Protein AF-A0A524GW07-F1 (afdb_monomer)

Mean predicted aligned error: 3.17 Å

Radius of gyration: 12.27 Å; Cα contacts (8 Å, |Δi|>4): 34; chains: 1; bounding box: 27×24×26 Å

Foldseek 3Di:
DDDPVRVVVLVVQLVVCVVVVNVVSVCVPDDQQDWDADPVRDIDTGPD

Nearest PDB structures (foldseek):
  2r4i-assembly1_B  TM=7.960E-01  e=1.061E-01  Cytophaga hutchinsonii ATCC 33406
  3i0y-assembly1_B  TM=8.322E-01  e=2.337E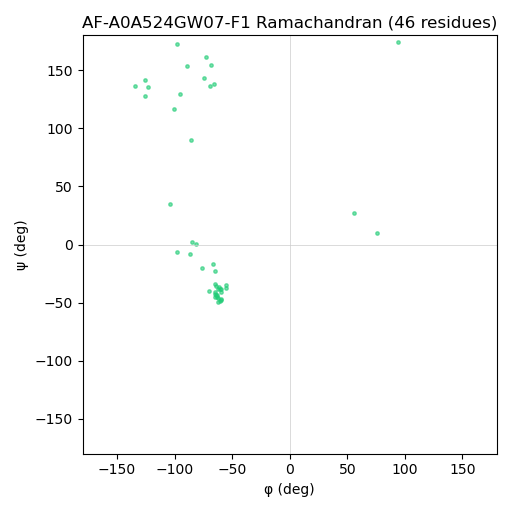-01  Xanthomonas campestris pv. campestris
  3f8h-assembly1_B  TM=7.627E-01  e=2.898E-01  Ruegeria sp. TM1040
  6u52-assembly1_D  TM=5.434E-01  e=2.882E+00  Sudan virus - Boniface, Sudan,1976
  6u55-assembly1_B  TM=5.376E-01  e=3.575E+00  Sudan virus - Boniface, Su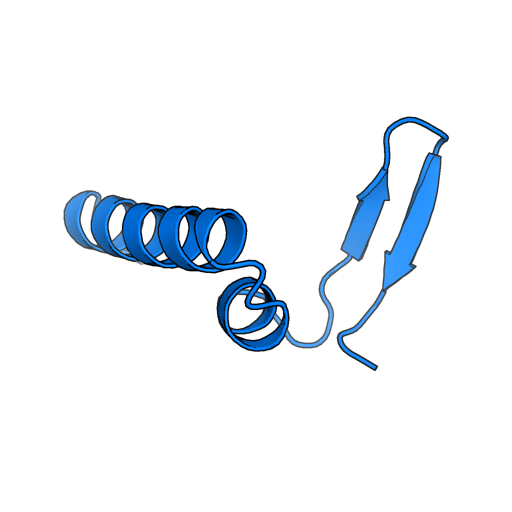dan,1976

pLDDT: mean 94.66, std 3.73, range [80.38, 98.06]

Sequence (48 aa):
MFTRQEIKKALRKWNRAWDDHDIEGVMELFHDDILFENWTGGKAQGKE

Structure (mmCIF, N/CA/C/O backbone):
data_AF-A0A524GW07-F1
#
_entry.id   AF-A0A524GW07-F1
#
loop_
_atom_site.group_PDB
_atom_site.id
_atom_site.type_symbol
_atom_site.label_atom_id
_atom_site.label_alt_id
_atom_site.label_comp_id
_atom_site.label_asym_id
_atom_site.label_entity_id
_atom_site.label_seq_id
_atom_site.pdbx_PDB_ins_code
_atom_site.Cartn_x
_atom_site.Cartn_y
_atom_site.Cartn_z
_atom_site.occupancy
_atom_site.B_iso_or_equiv
_atom_site.auth_seq_id
_atom_site.auth_comp_id
_atom_site.auth_asym_id
_atom_site.auth_atom_id
_atom_site.pdbx_PDB_model_num
ATOM 1 N N . MET A 1 1 ? -12.958 -2.427 15.165 1.00 80.62 1 MET A N 1
ATOM 2 C CA . MET A 1 1 ? -11.599 -2.964 15.402 1.00 80.62 1 MET A CA 1
ATOM 3 C C . MET A 1 1 ? -11.525 -4.317 14.719 1.00 80.62 1 MET A C 1
ATOM 5 O O . MET A 1 1 ? -12.420 -5.117 14.955 1.00 80.62 1 MET A O 1
ATOM 9 N N . PHE A 1 2 ? -10.543 -4.551 13.847 1.00 90.44 2 PHE A N 1
ATOM 10 C CA . PHE A 1 2 ? -10.411 -5.843 13.169 1.00 90.44 2 PHE A CA 1
ATOM 11 C C . PHE A 1 2 ? -9.878 -6.916 14.119 1.00 90.44 2 PHE A C 1
ATOM 13 O O . PHE A 1 2 ? -9.003 -6.665 14.950 1.00 90.44 2 PHE A O 1
ATOM 20 N N . THR A 1 3 ? -10.381 -8.131 13.964 1.00 97.94 3 THR A N 1
ATOM 21 C CA . THR A 1 3 ? -9.843 -9.328 14.600 1.00 97.94 3 THR A CA 1
ATOM 22 C C . THR A 1 3 ? -8.526 -9.744 13.946 1.00 97.94 3 THR A C 1
ATOM 24 O O . THR A 1 3 ? -8.225 -9.436 12.790 1.00 97.94 3 THR A O 1
ATOM 27 N N . ARG A 1 4 ? -7.746 -10.561 14.659 1.00 97.62 4 ARG A N 1
ATOM 28 C CA . ARG A 1 4 ? -6.516 -11.160 14.120 1.00 97.62 4 ARG A CA 1
ATOM 29 C C . ARG A 1 4 ? -6.754 -11.942 12.823 1.00 97.62 4 ARG A C 1
ATOM 31 O O . ARG A 1 4 ? -5.881 -11.965 11.958 1.00 97.62 4 ARG A O 1
ATOM 38 N N . GLN A 1 5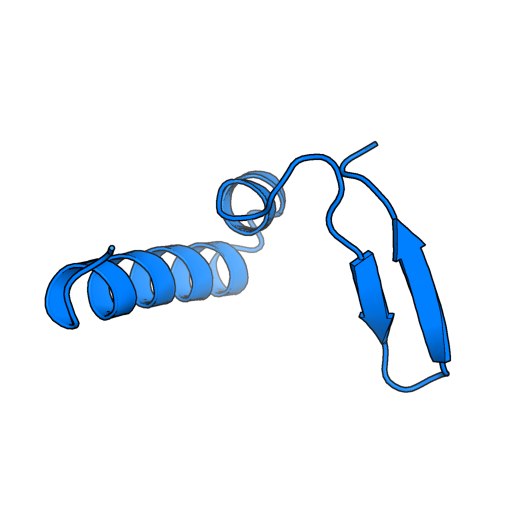 ? -7.886 -12.637 12.708 1.00 98.06 5 GLN A N 1
ATOM 39 C CA . GLN A 1 5 ? -8.199 -13.424 11.515 1.00 98.06 5 GLN A CA 1
ATOM 40 C C . GLN A 1 5 ? -8.498 -12.525 10.314 1.00 98.06 5 GLN A C 1
ATOM 42 O O . GLN A 1 5 ? -8.006 -12.808 9.222 1.00 98.06 5 GLN A O 1
ATOM 47 N N . GLU A 1 6 ? -9.219 -11.423 10.520 1.00 97.25 6 GLU A N 1
ATOM 48 C CA . GLU A 1 6 ? -9.501 -10.437 9.471 1.00 97.25 6 GLU A CA 1
ATOM 49 C C . GLU A 1 6 ? -8.220 -9.762 8.979 1.00 97.25 6 GLU A C 1
ATOM 51 O O . GLU A 1 6 ? -7.992 -9.713 7.772 1.00 97.25 6 GLU A O 1
ATOM 56 N N . ILE A 1 7 ? -7.320 -9.373 9.891 1.00 96.81 7 ILE A N 1
ATOM 57 C CA . ILE A 1 7 ? -6.009 -8.806 9.529 1.00 96.81 7 ILE A CA 1
ATOM 58 C C . ILE A 1 7 ? -5.202 -9.802 8.686 1.00 96.81 7 ILE A C 1
ATOM 60 O O . ILE A 1 7 ? -4.677 -9.455 7.631 1.00 96.81 7 ILE A O 1
ATOM 64 N N . LYS A 1 8 ? -5.134 -11.073 9.104 1.00 97.88 8 LYS A N 1
ATOM 65 C CA . LYS A 1 8 ? -4.430 -12.113 8.334 1.00 97.88 8 LYS A CA 1
ATOM 66 C C . LYS A 1 8 ? -5.046 -12.341 6.956 1.00 97.88 8 LYS A C 1
ATOM 68 O O . LYS A 1 8 ? -4.314 -12.603 6.005 1.00 97.88 8 LYS A O 1
ATOM 73 N N . LYS A 1 9 ? -6.375 -12.292 6.845 1.00 97.44 9 LYS A N 1
ATOM 74 C CA . LYS A 1 9 ? -7.078 -12.440 5.567 1.00 97.44 9 LYS A CA 1
ATOM 75 C C . LYS A 1 9 ? -6.750 -11.275 4.631 1.00 97.44 9 LYS A C 1
ATOM 77 O O . LYS A 1 9 ? -6.426 -11.528 3.475 1.00 97.44 9 LYS A O 1
ATOM 82 N N . ALA A 1 10 ? -6.769 -10.045 5.142 1.00 96.50 10 ALA A N 1
ATOM 83 C CA . ALA A 1 10 ? -6.414 -8.848 4.386 1.00 96.50 10 ALA A CA 1
ATOM 84 C C . ALA A 1 10 ? -4.961 -8.904 3.883 1.00 96.50 10 ALA A C 1
ATOM 86 O O . ALA A 1 10 ? -4.726 -8.766 2.687 1.00 96.50 10 ALA A O 1
ATOM 87 N N . LEU A 1 11 ? -4.000 -9.240 4.752 1.00 96.19 11 LEU A N 1
ATOM 88 C CA . LEU A 1 11 ? -2.586 -9.357 4.368 1.00 96.19 11 LEU A CA 1
ATOM 89 C C . LEU A 1 11 ? -2.330 -10.435 3.306 1.00 96.19 11 LEU A C 1
ATOM 91 O O . LEU A 1 11 ? -1.505 -10.244 2.422 1.00 96.19 11 LEU A O 1
ATOM 95 N N . ARG A 1 12 ? -3.048 -11.566 3.349 1.00 97.50 12 ARG A N 1
ATOM 96 C CA . ARG A 1 12 ? -2.941 -12.594 2.297 1.00 97.50 12 ARG A CA 1
ATOM 97 C C . ARG A 1 12 ? -3.443 -12.095 0.946 1.00 97.50 12 ARG A C 1
ATOM 99 O O . ARG A 1 12 ? -2.832 -12.417 -0.065 1.00 97.50 12 ARG A O 1
ATOM 106 N N . LYS A 1 13 ? -4.548 -11.342 0.934 1.00 96.50 13 LYS A N 1
ATOM 107 C CA . LYS A 1 13 ? -5.077 -10.726 -0.290 1.00 96.50 13 LYS A CA 1
ATOM 108 C C . LYS A 1 13 ? -4.064 -9.734 -0.866 1.00 96.50 13 LYS A C 1
ATOM 110 O O . LYS A 1 13 ? -3.756 -9.811 -2.046 1.00 96.50 13 LYS A O 1
ATOM 115 N N . TRP A 1 14 ? -3.505 -8.889 -0.007 1.00 97.06 14 TRP A N 1
ATOM 116 C CA . TRP A 1 14 ? -2.489 -7.907 -0.377 1.00 97.06 14 TRP A CA 1
ATOM 117 C C . TRP A 1 14 ? -1.225 -8.547 -0.963 1.00 97.06 14 TRP A C 1
ATOM 119 O O . TRP A 1 14 ? -0.787 -8.155 -2.036 1.00 97.06 14 TRP A O 1
ATOM 129 N N . ASN A 1 15 ? -0.678 -9.581 -0.310 1.00 97.31 15 ASN A N 1
ATOM 130 C CA . ASN A 1 15 ? 0.498 -10.300 -0.815 1.00 97.31 15 ASN A CA 1
ATOM 131 C C . ASN A 1 15 ? 0.243 -10.923 -2.190 1.00 97.31 15 ASN A C 1
ATOM 133 O O . ASN A 1 15 ? 1.104 -10.864 -3.056 1.00 97.31 15 ASN A O 1
ATOM 137 N N . ARG A 1 16 ? -0.949 -11.491 -2.402 1.00 97.94 16 ARG A N 1
ATOM 138 C CA . ARG A 1 16 ? -1.304 -12.061 -3.701 1.00 97.94 16 ARG A CA 1
ATOM 139 C C . ARG A 1 16 ? -1.378 -10.995 -4.795 1.00 97.94 16 ARG A C 1
ATOM 141 O O . ARG A 1 16 ? -0.882 -11.239 -5.882 1.00 97.94 16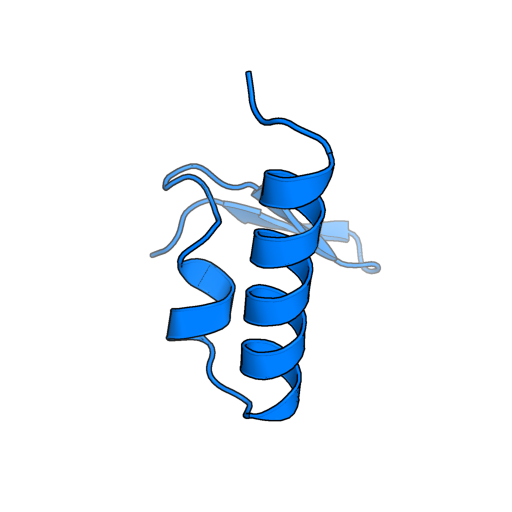 ARG A O 1
ATOM 148 N N . ALA A 1 17 ? -1.962 -9.832 -4.505 1.00 97.62 17 ALA A N 1
ATOM 149 C CA . ALA A 1 17 ? -2.003 -8.726 -5.460 1.00 97.62 17 ALA A CA 1
ATOM 150 C C . ALA A 1 17 ? -0.587 -8.267 -5.851 1.00 97.62 17 ALA A C 1
ATOM 152 O O . ALA A 1 17 ? -0.320 -8.025 -7.023 1.00 97.62 17 ALA A O 1
ATOM 153 N N . TRP A 1 18 ? 0.348 -8.242 -4.895 1.00 96.12 18 TRP A N 1
ATOM 154 C CA . TRP A 1 18 ? 1.762 -8.002 -5.196 1.00 96.12 18 TRP A CA 1
ATOM 155 C C . TRP A 1 18 ? 2.382 -9.068 -6.096 1.00 96.12 18 TRP A C 1
ATOM 157 O O . TRP A 1 18 ? 3.017 -8.710 -7.085 1.00 96.12 18 TRP A O 1
ATOM 167 N N . ASP A 1 19 ? 2.198 -10.351 -5.774 1.00 97.81 19 ASP A N 1
ATOM 168 C CA . ASP A 1 19 ? 2.729 -11.463 -6.576 1.00 97.81 19 ASP A CA 1
ATOM 169 C C . ASP A 1 19 ? 2.181 -11.423 -8.019 1.00 97.81 1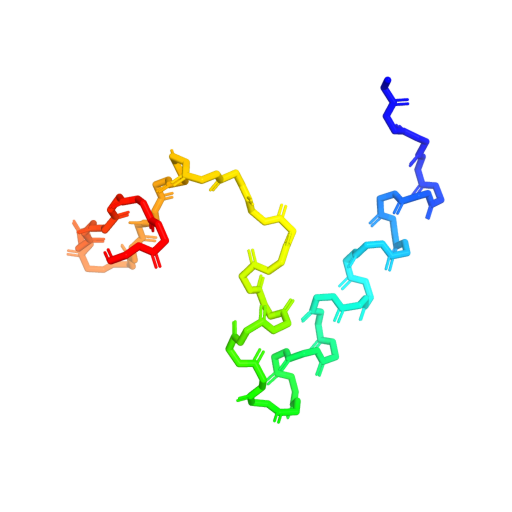9 ASP A C 1
ATOM 171 O O . ASP A 1 19 ? 2.913 -11.657 -8.986 1.00 97.81 19 ASP A O 1
ATOM 175 N N . ASP A 1 20 ? 0.907 -11.052 -8.167 1.00 97.94 20 ASP A N 1
ATOM 176 C CA . ASP A 1 20 ? 0.196 -10.945 -9.443 1.00 97.94 20 ASP A CA 1
ATOM 177 C C . ASP A 1 20 ? 0.474 -9.6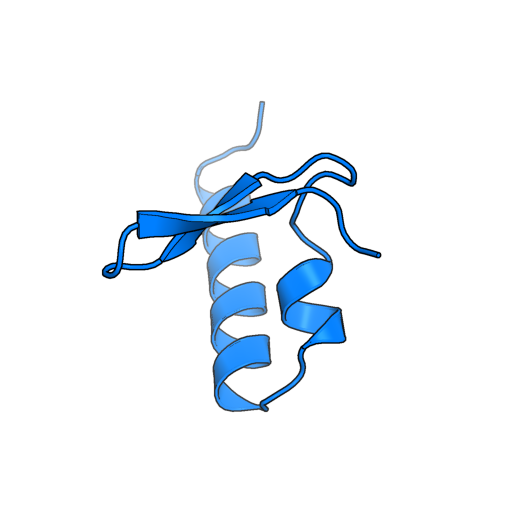11 -10.184 1.00 97.94 20 ASP A C 1
ATOM 179 O O . ASP A 1 20 ? -0.032 -9.408 -11.286 1.00 97.94 20 ASP A O 1
ATOM 183 N N . HIS A 1 21 ? 1.307 -8.716 -9.629 1.00 96.38 21 HIS A N 1
ATOM 184 C CA . HIS A 1 21 ? 1.583 -7.361 -10.146 1.00 96.38 21 HIS A CA 1
ATOM 185 C C . HIS A 1 21 ? 0.318 -6.490 -10.327 1.00 96.38 21 HIS A C 1
ATOM 187 O O . HIS A 1 21 ? 0.288 -5.568 -11.146 1.00 96.38 21 HIS A O 1
ATOM 193 N N . ASP A 1 22 ? -0.724 -6.766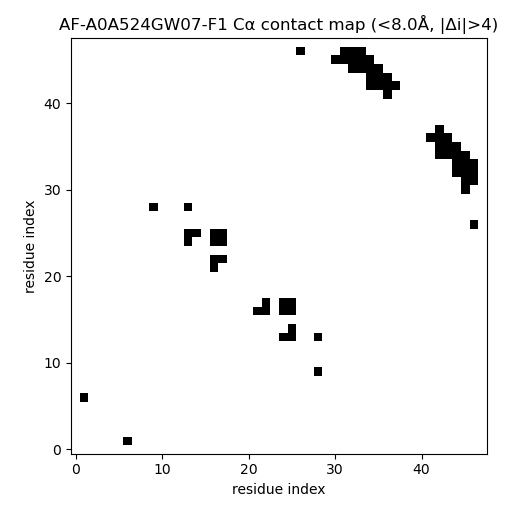 -9.544 1.00 96.88 22 ASP A N 1
ATOM 194 C CA . ASP A 1 22 ? -2.000 -6.056 -9.525 1.00 96.88 22 ASP A CA 1
ATOM 195 C C . ASP A 1 22 ? -1.922 -4.840 -8.592 1.00 96.88 22 ASP A C 1
ATOM 197 O O . ASP A 1 22 ? -2.189 -4.915 -7.389 1.00 96.88 22 ASP A O 1
ATOM 201 N N . ILE A 1 23 ? -1.533 -3.696 -9.156 1.00 91.75 23 ILE A N 1
ATOM 202 C CA . ILE A 1 23 ? -1.397 -2.445 -8.402 1.00 91.75 23 ILE A CA 1
ATOM 203 C C . ILE A 1 23 ? -2.749 -1.964 -7.858 1.00 91.75 23 ILE A C 1
ATOM 205 O O . ILE A 1 23 ? -2.799 -1.463 -6.737 1.00 91.75 23 ILE A O 1
ATOM 209 N N . GLU A 1 24 ? -3.855 -2.156 -8.581 1.00 93.19 24 GLU A N 1
ATOM 210 C CA . GLU A 1 24 ? -5.185 -1.777 -8.087 1.00 93.19 24 GLU A CA 1
ATOM 211 C C . GLU A 1 24 ? -5.556 -2.590 -6.837 1.00 93.19 24 GLU A C 1
ATOM 213 O O . GLU A 1 24 ? -5.963 -2.025 -5.817 1.00 93.19 24 GLU A O 1
ATOM 218 N N . GLY A 1 25 ? -5.319 -3.904 -6.866 1.00 95.00 25 GLY A N 1
ATOM 219 C CA . GLY A 1 25 ? -5.538 -4.798 -5.729 1.00 95.00 25 GLY A CA 1
ATOM 220 C C . GLY A 1 25 ? -4.624 -4.512 -4.533 1.00 95.00 25 GLY A C 1
ATOM 221 O O . GLY A 1 25 ? -5.049 -4.643 -3.380 1.00 95.00 25 GLY A O 1
ATOM 222 N N . VAL A 1 26 ? -3.385 -4.074 -4.774 1.00 93.75 26 VAL A N 1
ATOM 223 C CA . VAL A 1 26 ? -2.478 -3.593 -3.718 1.00 93.75 26 VAL A CA 1
ATOM 224 C C . VAL A 1 26 ? -3.051 -2.345 -3.047 1.00 93.75 26 VAL A C 1
ATOM 226 O O . VAL A 1 26 ? -3.019 -2.240 -1.817 1.00 93.75 26 VAL A O 1
ATOM 229 N N . MET A 1 27 ? -3.588 -1.415 -3.841 1.00 93.81 27 MET A N 1
ATOM 230 C CA . MET A 1 27 ? -4.082 -0.119 -3.372 1.00 93.81 27 MET A CA 1
ATOM 231 C C . MET A 1 27 ? -5.441 -0.199 -2.654 1.00 93.81 27 MET A C 1
ATOM 233 O O . MET A 1 27 ? -5.759 0.675 -1.844 1.00 93.81 27 MET A O 1
ATOM 237 N N . GLU A 1 28 ? -6.216 -1.265 -2.877 1.00 94.12 28 GLU A N 1
ATOM 238 C CA . GLU A 1 28 ? -7.574 -1.460 -2.343 1.00 94.12 28 GLU A CA 1
ATOM 239 C C . GLU A 1 28 ? -7.666 -1.350 -0.811 1.00 94.12 28 GLU A C 1
ATOM 241 O O . GLU A 1 28 ? -8.658 -0.862 -0.272 1.00 94.12 28 GLU A O 1
ATOM 246 N N . LEU A 1 29 ? -6.635 -1.802 -0.091 1.00 92.62 29 LEU A N 1
ATOM 247 C CA . LEU A 1 29 ? -6.644 -1.842 1.376 1.00 92.62 29 LEU A CA 1
ATOM 248 C C . LEU A 1 29 ? -6.185 -0.541 2.038 1.00 92.62 29 LEU A C 1
ATOM 250 O O . LEU A 1 29 ? -6.255 -0.426 3.264 1.00 92.62 29 LEU A O 1
ATOM 254 N N . PHE A 1 30 ? -5.684 0.417 1.262 1.00 92.69 30 PHE A N 1
ATOM 255 C CA . PHE A 1 30 ? -5.174 1.667 1.800 1.00 92.69 30 PHE A CA 1
ATOM 256 C C . PHE A 1 30 ? -6.272 2.723 1.909 1.00 92.69 30 PHE A C 1
ATOM 258 O O . PHE A 1 30 ? -7.266 2.706 1.184 1.00 92.69 30 PHE A O 1
ATOM 265 N N . HIS A 1 31 ? -6.086 3.655 2.838 1.00 93.69 31 HIS A N 1
ATOM 266 C CA . HIS A 1 31 ? -6.926 4.843 2.942 1.00 93.69 31 HIS A CA 1
ATOM 267 C C . HIS A 1 31 ? -6.683 5.767 1.740 1.00 93.69 31 HIS A C 1
ATOM 269 O O . HIS A 1 31 ? -5.597 5.744 1.166 1.00 93.69 31 HIS A O 1
ATOM 275 N N . ASP A 1 32 ? -7.660 6.591 1.368 1.00 94.25 32 ASP A N 1
ATOM 276 C CA . ASP A 1 32 ? -7.515 7.503 0.220 1.00 94.25 32 ASP A CA 1
ATOM 277 C C . ASP A 1 32 ? -6.439 8.571 0.449 1.00 94.25 32 ASP A C 1
ATOM 279 O O . ASP A 1 32 ? -5.855 9.058 -0.504 1.00 94.25 32 ASP A O 1
ATOM 283 N N . ASP A 1 33 ? -6.131 8.861 1.715 1.00 95.00 33 ASP A N 1
ATOM 284 C CA . ASP A 1 33 ? -5.074 9.781 2.165 1.00 95.00 33 ASP A CA 1
ATOM 285 C C . ASP A 1 33 ? -3.825 9.043 2.698 1.00 95.00 33 ASP A C 1
ATOM 287 O O . ASP A 1 33 ? -3.216 9.411 3.701 1.00 95.00 33 ASP A O 1
ATOM 291 N N . ILE A 1 34 ? -3.492 7.898 2.103 1.00 94.44 34 ILE A N 1
ATOM 292 C CA . ILE A 1 34 ? -2.324 7.105 2.498 1.00 94.44 34 ILE A CA 1
ATOM 293 C C . ILE A 1 34 ? -1.019 7.854 2.202 1.00 94.44 34 ILE A C 1
ATOM 295 O O . ILE A 1 34 ? -0.860 8.432 1.133 1.00 94.44 34 ILE A O 1
ATOM 299 N N . LEU A 1 35 ? -0.060 7.796 3.130 1.00 95.56 35 LEU A N 1
ATOM 300 C CA . LEU A 1 35 ? 1.316 8.233 2.904 1.00 95.56 35 LEU A CA 1
ATOM 301 C C . LEU A 1 35 ? 2.203 7.013 2.641 1.00 95.56 35 LEU A C 1
ATOM 303 O O . LEU A 1 35 ? 2.410 6.184 3.529 1.00 95.56 35 LEU A O 1
ATOM 307 N N . PHE A 1 36 ? 2.766 6.939 1.443 1.00 91.75 36 PHE A N 1
ATOM 308 C CA . PHE A 1 36 ? 3.826 6.004 1.100 1.00 91.75 36 PHE A CA 1
ATOM 309 C C . PHE A 1 36 ? 5.177 6.686 1.245 1.00 91.75 36 PHE A C 1
ATOM 311 O O . PHE A 1 36 ? 5.404 7.758 0.688 1.00 91.75 36 PHE A O 1
ATOM 318 N N . GLU A 1 37 ? 6.091 6.039 1.959 1.00 95.81 37 GLU A N 1
ATOM 319 C CA . GLU A 1 37 ? 7.483 6.457 2.071 1.00 95.81 37 GLU A CA 1
ATOM 320 C C . GLU A 1 37 ? 8.382 5.290 1.678 1.00 95.81 37 GLU A C 1
ATOM 322 O O . GLU A 1 37 ? 8.228 4.171 2.171 1.00 95.81 37 GLU A O 1
ATOM 327 N N . ASN A 1 38 ? 9.306 5.548 0.759 1.00 92.38 38 ASN A N 1
ATOM 328 C CA . ASN A 1 38 ? 10.283 4.563 0.329 1.00 92.38 38 ASN A CA 1
ATOM 329 C C . ASN A 1 38 ? 11.621 4.752 1.064 1.00 92.38 38 ASN A C 1
ATOM 331 O O . ASN A 1 38 ? 11.857 5.729 1.773 1.00 92.38 38 ASN A O 1
ATOM 335 N N . TRP A 1 39 ? 12.535 3.808 0.859 1.00 92.44 39 TRP A N 1
ATOM 336 C CA . TRP A 1 39 ? 13.833 3.792 1.534 1.00 92.44 39 TRP A CA 1
ATOM 337 C C . TRP A 1 39 ? 14.770 4.952 1.145 1.00 92.44 39 TRP A C 1
ATOM 339 O O . TRP A 1 39 ? 15.720 5.220 1.875 1.00 92.44 39 TRP A O 1
ATOM 349 N N . THR A 1 40 ? 14.519 5.658 0.035 1.00 96.62 40 THR A N 1
ATOM 350 C CA . THR A 1 40 ? 15.284 6.860 -0.344 1.00 96.62 40 THR A CA 1
ATOM 351 C C . THR A 1 40 ? 14.742 8.126 0.327 1.00 96.62 40 THR A C 1
ATOM 353 O O . THR A 1 40 ? 15.221 9.218 0.034 1.00 96.62 40 THR A O 1
ATOM 356 N N . GLY A 1 41 ? 13.714 8.006 1.177 1.00 95.94 41 GLY A N 1
ATOM 357 C CA . GLY A 1 41 ? 12.983 9.136 1.755 1.00 95.94 41 GLY A CA 1
ATOM 358 C C . GLY A 1 41 ? 12.016 9.805 0.773 1.00 95.94 41 GLY A C 1
ATOM 359 O O . GLY A 1 41 ? 11.490 10.877 1.065 1.00 95.94 41 GLY A O 1
ATOM 360 N N . GLY A 1 42 ? 11.784 9.195 -0.394 1.00 96.44 42 GLY A N 1
ATOM 361 C CA . GLY A 1 42 ? 10.766 9.633 -1.341 1.00 96.44 42 GLY A CA 1
ATOM 362 C C . GLY A 1 42 ? 9.379 9.367 -0.771 1.00 96.44 42 GLY A C 1
ATOM 363 O O . GLY A 1 42 ? 9.140 8.302 -0.199 1.00 96.44 42 GLY A O 1
ATOM 364 N N . L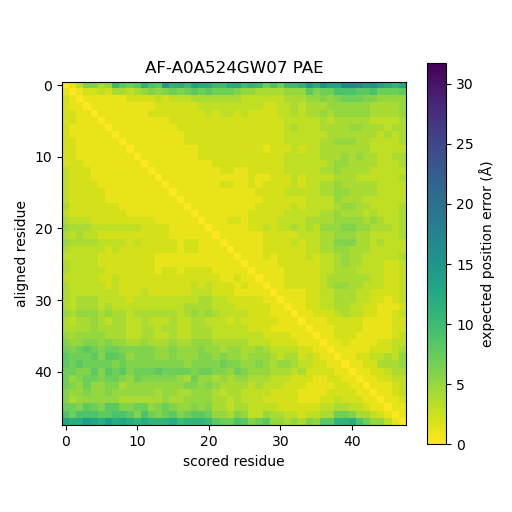YS A 1 43 ? 8.479 10.340 -0.919 1.00 96.62 43 LYS A N 1
ATOM 365 C CA . LYS A 1 43 ? 7.130 10.295 -0.354 1.00 96.62 43 LYS A CA 1
ATOM 366 C C . LYS A 1 43 ? 6.086 10.526 -1.436 1.00 96.62 43 LYS A C 1
ATOM 368 O O . LYS A 1 43 ? 6.290 11.367 -2.308 1.00 96.62 43 LYS A O 1
ATOM 373 N N . ALA A 1 44 ? 4.979 9.804 -1.343 1.00 93.88 44 ALA A N 1
ATOM 374 C CA . ALA A 1 44 ? 3.777 10.013 -2.137 1.00 93.88 44 ALA A CA 1
ATOM 375 C C . ALA A 1 44 ? 2.568 9.961 -1.203 1.00 93.88 44 ALA A C 1
ATOM 377 O O . ALA A 1 44 ? 2.522 9.116 -0.308 1.00 93.88 44 ALA A O 1
ATOM 378 N N . GLN A 1 45 ? 1.625 10.878 -1.383 1.00 95.44 45 GLN A N 1
ATOM 379 C CA . GLN A 1 45 ? 0.416 10.950 -0.574 1.00 95.44 45 GLN A CA 1
ATOM 380 C C . GLN A 1 45 ? -0.799 10.870 -1.482 1.00 95.44 45 GLN A C 1
ATOM 382 O O . GLN A 1 45 ? -0.850 11.552 -2.500 1.00 95.44 45 GLN A O 1
ATOM 387 N N . GLY A 1 46 ? -1.772 10.070 -1.071 1.00 92.75 46 GLY A N 1
ATOM 388 C CA . GLY A 1 46 ? -2.982 9.844 -1.835 1.00 92.75 46 GLY A CA 1
ATOM 389 C C . GLY A 1 46 ? -2.902 8.617 -2.740 1.00 92.75 46 GLY A C 1
ATOM 390 O O . GLY A 1 46 ? -1.869 7.952 -2.847 1.00 92.75 46 GLY A O 1
ATOM 391 N N . LYS A 1 47 ? -4.037 8.298 -3.365 1.00 87.69 47 LYS A N 1
ATOM 392 C CA . LYS A 1 47 ? -4.154 7.237 -4.378 1.00 87.69 47 LYS A CA 1
ATOM 393 C C . LYS A 1 47 ? -4.093 7.751 -5.825 1.00 87.69 47 LYS A C 1
ATOM 395 O O . LYS A 1 47 ? -4.088 6.919 -6.729 1.00 87.69 47 LYS A O 1
ATOM 400 N N . GLU A 1 48 ? -4.079 9.070 -6.027 1.00 80.38 48 GLU A N 1
ATOM 401 C CA . GLU A 1 48 ? -4.068 9.744 -7.340 1.00 80.38 48 GLU A CA 1
ATOM 402 C C . GLU A 1 48 ? -2.685 10.285 -7.718 1.00 80.38 48 GLU A C 1
ATOM 404 O O . GLU A 1 48 ? -1.946 10.721 -6.804 1.00 80.38 48 GLU A O 1
#

Secondary structure (DSSP, 8-state):
---HHHHHHHHHHHHHHHHTT-HHHHHTTS-TTPEEE-TTS-EEES--

Solvent-ac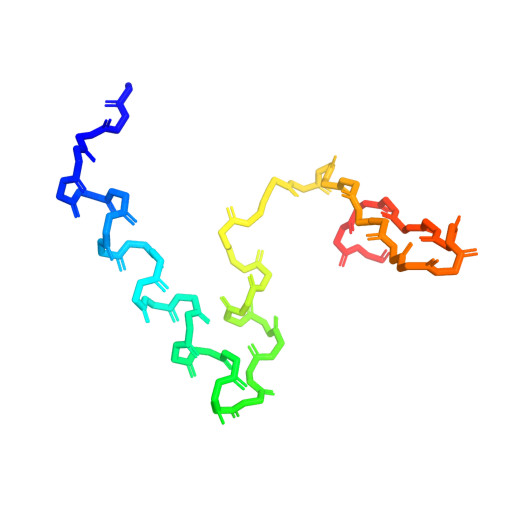cessible surface area (backbone atoms only — not comparable to full-atom values): 2996 Å² total; per-residue (Å²): 134,83,51,74,66,56,51,54,53,51,51,53,53,35,52,48,18,57,77,70,69,34,62,68,56,47,52,67,82,54,60,69,78,33,75,48,72,50,96,86,73,50,72,50,67,42,83,117